Protein AF-A0A820N4T3-F1 (afdb_monomer_lite)

Radius of gyration: 15.87 Å; chains: 1; bounding box: 44×45×28 Å

Sequence (74 aa):
DKAIPNLEVIDDYRSEKKEILACQGKSFPFSFGDYVVKILMGGIDSWFDLLDEKKVLTDEYGRSNSRKSTNNNF

Secondary structure (DSSP, 8-state):
----TT--HHHHHHHHHHHHHHHH-TT----HHHHHHHHHHTTT-HHHHTTTTSPPPHHHHTTTTTTT------

Organism: NCBI:txid392033

Structure (mmCIF, N/CA/C/O backbone):
data_AF-A0A820N4T3-F1
#
_entry.id   AF-A0A820N4T3-F1
#
loop_
_atom_site.group_PDB
_atom_site.id
_atom_site.type_symbol
_atom_site.label_atom_id
_atom_site.label_alt_id
_atom_site.label_comp_id
_atom_site.label_asym_id
_atom_site.label_entity_id
_atom_site.label_seq_id
_atom_site.pdbx_PDB_ins_code
_atom_site.Cartn_x
_atom_site.Cartn_y
_atom_site.Cartn_z
_atom_site.occupancy
_atom_site.B_iso_or_equiv
_atom_site.auth_seq_id
_atom_site.auth_comp_id
_atom_site.auth_asym_id
_atom_site.auth_atom_id
_atom_site.pdbx_PDB_model_num
ATOM 1 N N . ASP A 1 1 ? 29.433 4.358 -8.049 1.00 47.38 1 ASP A N 1
ATOM 2 C CA . ASP A 1 1 ? 28.563 5.497 -8.358 1.00 47.38 1 ASP A CA 1
ATOM 3 C C . ASP A 1 1 ? 27.426 5.029 -9.260 1.00 47.38 1 ASP A C 1
ATOM 5 O O . ASP A 1 1 ? 27.692 4.624 -10.386 1.00 47.38 1 ASP A O 1
ATOM 9 N N . LYS A 1 2 ? 26.208 4.901 -8.720 1.00 51.19 2 LYS A N 1
ATOM 10 C CA . LYS A 1 2 ? 24.987 4.495 -9.451 1.00 51.19 2 LYS A CA 1
ATOM 11 C C . LYS A 1 2 ? 23.756 5.082 -8.748 1.00 51.19 2 LYS A C 1
ATOM 13 O O . LYS A 1 2 ? 22.906 4.345 -8.262 1.00 51.19 2 LYS A O 1
ATOM 18 N N . ALA A 1 3 ? 23.686 6.404 -8.640 1.00 54.47 3 ALA A N 1
ATOM 19 C CA . ALA A 1 3 ? 22.424 7.067 -8.341 1.00 54.47 3 ALA A CA 1
ATOM 20 C C . ALA A 1 3 ? 21.687 7.233 -9.675 1.00 54.47 3 ALA A C 1
ATOM 22 O O . ALA A 1 3 ? 22.080 8.055 -10.499 1.00 54.47 3 ALA A O 1
ATOM 23 N N . ILE A 1 4 ? 20.690 6.384 -9.932 1.00 61.16 4 ILE A N 1
ATOM 24 C CA . ILE A 1 4 ? 19.741 6.622 -11.022 1.00 61.16 4 ILE A CA 1
ATOM 25 C C . ILE A 1 4 ? 18.765 7.669 -10.477 1.00 61.16 4 ILE A C 1
ATOM 27 O O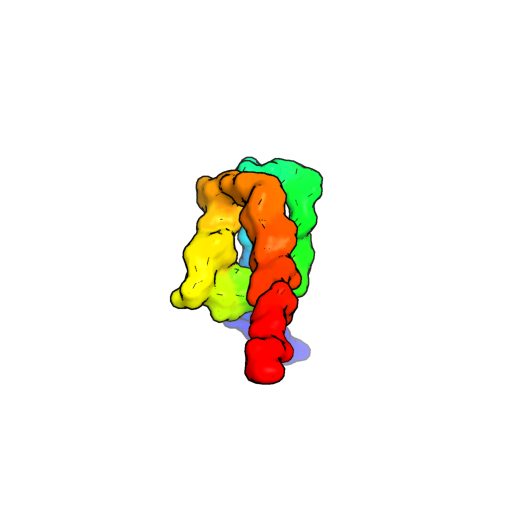 . ILE A 1 4 ? 18.029 7.348 -9.542 1.00 61.16 4 ILE A O 1
ATOM 31 N N . PRO A 1 5 ? 18.771 8.910 -10.990 1.00 51.50 5 PRO A N 1
ATOM 32 C CA . PRO A 1 5 ? 17.802 9.904 -10.560 1.00 51.50 5 PRO A CA 1
ATOM 33 C C . PRO A 1 5 ? 16.400 9.371 -10.877 1.00 51.50 5 PRO A C 1
ATOM 35 O O . PRO A 1 5 ? 16.136 8.972 -12.012 1.00 51.50 5 PRO A O 1
ATOM 38 N N . ASN A 1 6 ? 15.530 9.348 -9.864 1.00 55.53 6 ASN A N 1
ATOM 39 C CA . ASN A 1 6 ? 14.124 8.920 -9.926 1.00 55.53 6 ASN A CA 1
ATOM 40 C C . ASN A 1 6 ? 13.858 7.401 -9.889 1.00 55.53 6 ASN A C 1
ATOM 42 O O . ASN A 1 6 ? 12.755 6.977 -10.219 1.00 55.53 6 ASN A O 1
ATOM 46 N N . LEU A 1 7 ? 14.819 6.570 -9.468 1.00 57.59 7 LEU A N 1
ATOM 47 C CA . LEU A 1 7 ? 14.550 5.168 -9.104 1.00 57.59 7 LEU A CA 1
ATOM 48 C C . LEU A 1 7 ? 14.414 5.026 -7.578 1.00 57.59 7 LEU A C 1
ATOM 50 O O . LEU A 1 7 ? 15.101 4.222 -6.950 1.00 57.59 7 LEU A O 1
ATOM 54 N N . GLU A 1 8 ? 13.541 5.822 -6.963 1.00 67.94 8 GLU A N 1
ATOM 55 C CA . GLU A 1 8 ? 13.262 5.759 -5.521 1.00 67.94 8 GLU A CA 1
ATOM 56 C C . GLU A 1 8 ? 12.086 4.820 -5.226 1.00 67.94 8 GLU A C 1
ATOM 58 O O . GLU A 1 8 ? 11.183 5.131 -4.462 1.00 67.94 8 GLU A O 1
ATOM 63 N N . VAL A 1 9 ? 12.128 3.607 -5.787 1.00 70.50 9 VAL A N 1
ATOM 64 C CA . VAL A 1 9 ? 11.111 2.553 -5.570 1.00 70.50 9 VAL A CA 1
ATOM 65 C C . VAL A 1 9 ? 10.843 2.308 -4.075 1.00 70.50 9 VAL A C 1
ATOM 67 O O . VAL A 1 9 ? 9.757 1.891 -3.673 1.00 70.50 9 VAL A O 1
ATOM 70 N N . ILE A 1 10 ? 11.850 2.563 -3.236 1.00 76.19 10 ILE A N 1
ATOM 71 C CA . ILE A 1 10 ? 11.756 2.469 -1.779 1.00 76.19 10 ILE A CA 1
ATOM 72 C C . ILE A 1 10 ? 10.877 3.583 -1.198 1.00 76.19 10 ILE A C 1
ATOM 74 O O . ILE A 1 10 ? 10.114 3.316 -0.268 1.00 76.19 10 ILE A O 1
ATOM 78 N N . ASP A 1 11 ? 10.981 4.807 -1.708 1.00 81.50 11 ASP A N 1
ATOM 79 C CA . ASP A 1 11 ? 10.216 5.948 -1.208 1.00 81.50 11 ASP A CA 1
ATOM 80 C C . ASP A 1 11 ? 8.778 5.936 -1.736 1.00 81.50 11 ASP A C 1
ATOM 82 O O . ASP A 1 11 ? 7.859 6.237 -0.967 1.00 81.50 11 ASP A O 1
ATOM 86 N N . ASP A 1 12 ? 8.557 5.422 -2.950 1.00 86.69 12 ASP A N 1
ATOM 87 C CA . ASP A 1 12 ? 7.213 5.115 -3.454 1.00 86.69 12 ASP A CA 1
ATOM 88 C C . ASP A 1 12 ? 6.531 4.058 -2.571 1.00 86.69 12 ASP A C 1
ATOM 90 O O . ASP A 1 12 ? 5.438 4.283 -2.054 1.00 86.69 12 ASP A O 1
ATOM 94 N N . TYR A 1 13 ? 7.218 2.947 -2.269 1.00 90.75 13 TYR A N 1
ATOM 95 C CA . TYR A 1 13 ? 6.691 1.913 -1.368 1.00 90.75 13 TYR A CA 1
ATOM 96 C C . TYR A 1 13 ? 6.345 2.462 0.022 1.00 90.75 13 TYR A C 1
ATOM 98 O O . TYR A 1 13 ? 5.337 2.082 0.620 1.00 90.75 13 TYR A O 1
ATOM 106 N N . ARG A 1 14 ? 7.198 3.326 0.584 1.00 92.06 14 ARG A N 1
ATOM 107 C CA . ARG A 1 14 ? 6.965 3.910 1.913 1.00 92.06 14 ARG A CA 1
ATOM 108 C C . ARG A 1 14 ? 5.756 4.835 1.919 1.00 92.06 14 ARG A C 1
ATOM 110 O O . ARG A 1 14 ? 5.003 4.807 2.895 1.00 92.06 14 ARG A O 1
ATOM 117 N N . SER A 1 15 ? 5.599 5.635 0.869 1.00 93.25 15 SER A N 1
ATOM 118 C CA . SER A 1 15 ? 4.467 6.548 0.709 1.00 93.25 15 SER A CA 1
ATOM 119 C C . SER A 1 15 ? 3.171 5.756 0.560 1.00 93.25 15 SER A C 1
ATOM 121 O O . SER A 1 15 ? 2.273 5.906 1.386 1.00 93.25 15 SER A O 1
ATOM 123 N N . GLU A 1 16 ? 3.160 4.781 -0.347 1.00 93.06 16 GLU A N 1
ATOM 124 C CA . GLU A 1 16 ? 2.039 3.867 -0.578 1.00 93.06 16 GLU A CA 1
ATOM 125 C C . GLU A 1 16 ? 1.630 3.124 0.703 1.00 93.06 16 GLU A C 1
ATOM 127 O O . GLU A 1 16 ? 0.475 3.113 1.127 1.00 93.06 16 GLU A O 1
ATOM 132 N N . LYS A 1 17 ? 2.610 2.546 1.408 1.00 93.69 17 LYS A N 1
ATOM 133 C CA . LYS A 1 17 ? 2.362 1.851 2.674 1.00 93.69 17 LYS A CA 1
ATOM 134 C C . LYS A 1 17 ? 1.739 2.777 3.716 1.00 93.69 17 LYS A C 1
ATOM 136 O O . LYS A 1 17 ? 0.921 2.329 4.517 1.00 93.69 17 LYS A O 1
ATOM 141 N N . LYS A 1 18 ? 2.136 4.048 3.757 1.00 94.88 18 LYS A N 1
ATOM 142 C CA . LYS A 1 18 ? 1.580 5.019 4.703 1.00 94.88 18 LYS A CA 1
ATOM 143 C C . LYS A 1 18 ? 0.109 5.304 4.398 1.00 94.88 18 LYS A C 1
ATOM 145 O O . LYS A 1 18 ? -0.677 5.377 5.342 1.00 94.88 18 LYS A O 1
ATOM 150 N N . GLU A 1 19 ? -0.255 5.424 3.128 1.00 94.88 19 GLU A N 1
ATOM 151 C CA . GLU A 1 19 ? -1.631 5.663 2.677 1.00 94.88 19 GLU A CA 1
ATOM 152 C C . GLU A 1 19 ? -2.522 4.443 2.936 1.00 94.88 19 GLU A C 1
ATOM 154 O O . GLU A 1 19 ? -3.553 4.562 3.604 1.00 94.88 19 GLU A O 1
ATOM 159 N N . ILE A 1 20 ? -2.051 3.242 2.587 1.00 93.31 20 ILE A N 1
ATOM 160 C CA . ILE A 1 20 ? -2.742 1.983 2.902 1.00 93.31 20 ILE A CA 1
ATOM 161 C C . ILE A 1 20 ? -2.954 1.834 4.411 1.00 93.31 20 ILE A C 1
ATOM 163 O O . ILE A 1 20 ? -4.056 1.518 4.851 1.00 93.31 20 ILE A O 1
ATOM 167 N N . LEU A 1 21 ? -1.942 2.095 5.244 1.00 93.62 21 LEU A N 1
ATOM 168 C CA . LEU A 1 21 ? -2.102 2.009 6.701 1.00 93.62 21 LEU A CA 1
ATOM 169 C C . LEU A 1 21 ? -3.020 3.106 7.266 1.00 93.62 21 LEU A C 1
ATOM 171 O O . LEU A 1 21 ? -3.646 2.885 8.306 1.00 93.62 21 LEU A O 1
ATOM 175 N N . ALA A 1 22 ? -3.114 4.268 6.614 1.00 94.25 22 ALA A N 1
ATOM 176 C CA . ALA A 1 22 ? -4.062 5.317 6.985 1.00 94.25 22 ALA A CA 1
ATOM 177 C C . ALA A 1 22 ? -5.509 4.906 6.664 1.00 94.25 22 ALA A C 1
ATOM 179 O O . ALA A 1 22 ? -6.402 5.146 7.479 1.00 94.25 22 ALA A O 1
ATOM 180 N N . CYS A 1 23 ? -5.727 4.231 5.532 1.00 93.12 23 CYS A N 1
ATOM 181 C CA . CYS A 1 23 ? -7.036 3.745 5.103 1.00 93.12 23 CYS A CA 1
ATOM 182 C C . CYS A 1 23 ? -7.474 2.470 5.851 1.00 93.12 23 CYS A C 1
ATOM 184 O O . CYS A 1 23 ? -8.545 2.427 6.464 1.00 93.12 23 CYS A O 1
ATOM 186 N N . GLN A 1 24 ? -6.624 1.440 5.859 1.00 91.50 24 GLN A N 1
ATOM 187 C CA . GLN A 1 24 ? -6.916 0.107 6.400 1.00 91.50 24 GLN A CA 1
ATOM 188 C C . GLN A 1 24 ? -6.704 0.005 7.916 1.00 91.50 24 GLN A C 1
ATOM 190 O O . GLN A 1 24 ? -7.387 -0.762 8.598 1.00 91.50 24 GLN A O 1
ATOM 195 N N . GLY A 1 25 ? -5.774 0.792 8.460 1.00 91.81 25 GLY A N 1
ATOM 196 C CA . GLY A 1 25 ? -5.368 0.772 9.864 1.00 91.81 25 GLY A CA 1
ATOM 197 C C . GLY A 1 25 ? -3.946 0.240 10.081 1.00 91.81 25 GLY A C 1
ATOM 198 O O . GLY A 1 25 ? -3.398 -0.519 9.286 1.00 91.81 25 GLY A O 1
ATOM 199 N N . LYS A 1 26 ? -3.338 0.618 11.216 1.00 90.88 26 LYS A N 1
ATOM 200 C CA . LYS A 1 26 ? -1.911 0.380 11.525 1.00 90.88 26 LYS A CA 1
ATOM 201 C C . LYS A 1 26 ? -1.489 -1.093 11.588 1.00 90.88 26 LYS A C 1
ATOM 203 O O . LYS A 1 26 ? -0.303 -1.380 11.478 1.00 90.88 26 LYS A O 1
ATOM 208 N N . SER A 1 27 ? -2.431 -2.003 11.818 1.00 90.81 27 SER A N 1
ATOM 209 C CA . SER A 1 27 ? -2.188 -3.447 11.901 1.00 90.81 27 SER A CA 1
ATOM 210 C C . SER A 1 27 ? -2.437 -4.178 10.581 1.00 90.81 27 SER A C 1
ATOM 212 O O . SER A 1 27 ? -2.394 -5.406 10.562 1.00 90.81 27 SER A O 1
ATOM 214 N N . PHE A 1 28 ? -2.743 -3.460 9.497 1.00 91.50 28 PHE A N 1
ATOM 215 C CA . PHE A 1 28 ? -2.998 -4.081 8.205 1.00 91.50 28 PHE A CA 1
ATOM 216 C C . PHE A 1 28 ? -1.708 -4.707 7.640 1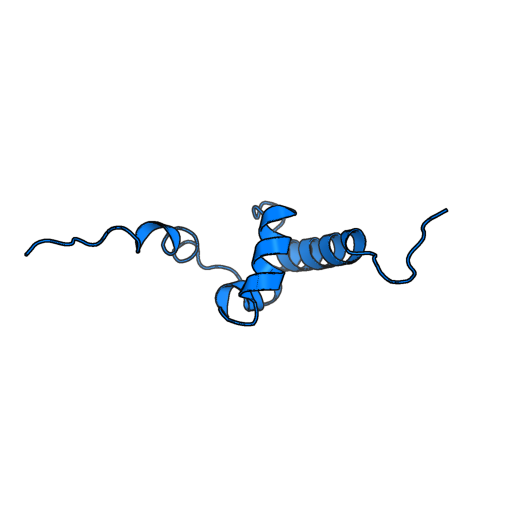.00 91.50 28 PHE A C 1
ATOM 218 O O . PHE A 1 28 ? -0.666 -4.039 7.602 1.00 91.50 28 PHE A O 1
ATOM 225 N N . PRO A 1 29 ? -1.739 -5.987 7.225 1.00 89.25 29 PRO A N 1
ATOM 226 C CA . PRO A 1 29 ? -0.570 -6.654 6.678 1.00 89.25 29 PRO A CA 1
ATOM 227 C C . PRO A 1 29 ? -0.279 -6.115 5.274 1.00 89.25 29 PRO A C 1
ATOM 229 O O . PRO A 1 29 ? -1.002 -6.397 4.326 1.00 89.25 29 PRO A O 1
ATOM 232 N N . PHE A 1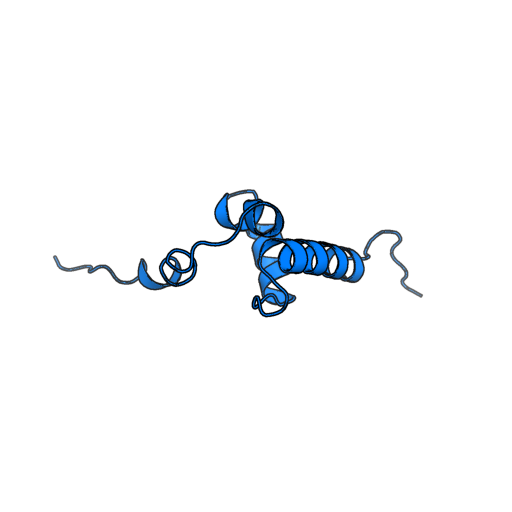 30 ? 0.792 -5.332 5.148 1.00 91.94 30 PHE A N 1
ATOM 233 C CA . PHE A 1 30 ? 1.276 -4.851 3.857 1.00 91.94 30 PHE A CA 1
ATOM 234 C C . PHE A 1 30 ? 2.807 -4.829 3.819 1.00 91.94 30 PHE A C 1
ATOM 236 O O . PHE A 1 30 ? 3.476 -4.119 4.591 1.00 91.94 30 PHE A O 1
ATOM 243 N N . SER A 1 31 ? 3.362 -5.653 2.936 1.00 92.31 31 SER A N 1
ATOM 244 C CA . SER A 1 31 ? 4.793 -5.851 2.731 1.00 92.31 31 SER A CA 1
ATOM 245 C C . SER A 1 31 ? 5.264 -5.292 1.387 1.00 92.31 31 SER A C 1
ATOM 247 O O . SER A 1 31 ? 4.474 -4.917 0.526 1.00 92.31 31 SER A O 1
ATOM 249 N N . PHE A 1 32 ? 6.582 -5.276 1.182 1.00 91.38 32 PHE A N 1
ATOM 250 C CA . PHE A 1 32 ? 7.158 -4.899 -0.109 1.00 91.38 32 PHE A CA 1
ATOM 251 C C . PHE A 1 32 ? 6.765 -5.880 -1.227 1.00 91.38 32 PHE A C 1
ATOM 253 O O . PHE A 1 32 ? 6.597 -5.473 -2.370 1.00 91.38 32 PHE A O 1
ATOM 260 N N . GLY A 1 33 ? 6.571 -7.163 -0.901 1.00 92.00 33 GLY A N 1
ATOM 261 C CA . GLY A 1 33 ? 6.063 -8.143 -1.862 1.00 92.00 33 GLY A CA 1
ATOM 262 C C . GLY A 1 33 ? 4.645 -7.805 -2.322 1.00 92.00 33 GLY A C 1
ATOM 263 O O . GLY 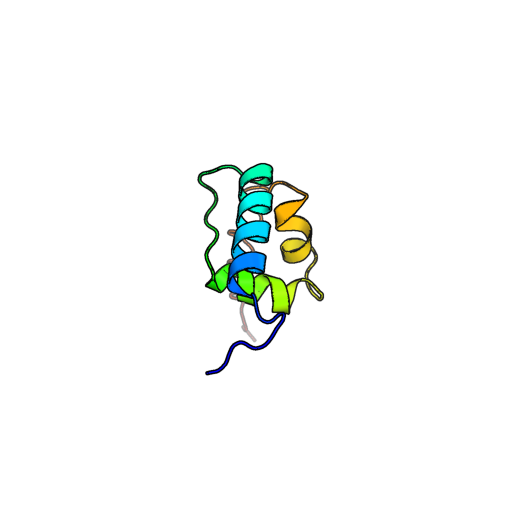A 1 33 ? 4.375 -7.828 -3.519 1.00 92.00 33 GLY A O 1
ATOM 264 N N . ASP A 1 34 ? 3.774 -7.406 -1.390 1.00 90.81 34 ASP A N 1
ATOM 265 C CA . ASP A 1 34 ? 2.403 -6.977 -1.704 1.00 90.81 34 ASP A CA 1
ATOM 266 C C . ASP A 1 34 ? 2.394 -5.716 -2.571 1.00 90.81 34 ASP A C 1
ATOM 268 O O . ASP A 1 34 ? 1.596 -5.614 -3.495 1.00 90.81 34 ASP A O 1
ATOM 272 N N . TYR A 1 35 ? 3.322 -4.789 -2.324 1.00 92.69 35 TYR A N 1
ATOM 273 C CA . TYR A 1 35 ? 3.512 -3.599 -3.151 1.00 92.69 35 TYR A CA 1
ATOM 274 C C . TYR A 1 35 ? 3.896 -3.935 -4.595 1.00 92.69 35 TYR A C 1
ATOM 276 O O . TYR A 1 35 ? 3.285 -3.421 -5.528 1.00 92.69 35 TYR A O 1
ATOM 284 N N . VAL A 1 36 ? 4.852 -4.848 -4.797 1.00 91.38 36 VAL A N 1
ATOM 285 C CA . VAL A 1 36 ? 5.220 -5.304 -6.148 1.00 91.38 36 VAL A CA 1
ATOM 286 C C . VAL A 1 36 ?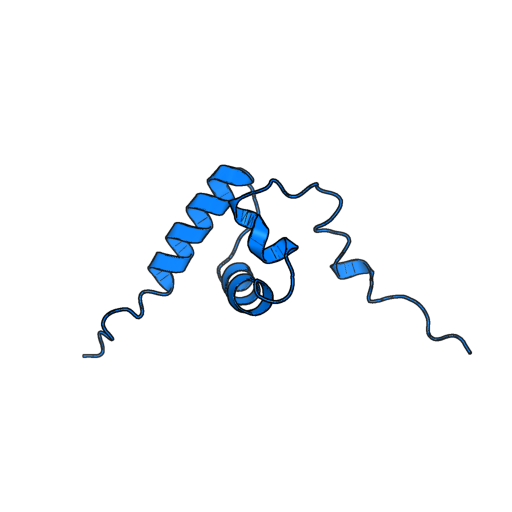 4.020 -5.947 -6.847 1.00 91.38 36 VAL A C 1
ATOM 288 O O . VAL A 1 36 ? 3.772 -5.667 -8.018 1.00 91.38 36 VAL A O 1
ATOM 291 N N . VAL A 1 37 ? 3.240 -6.769 -6.137 1.00 91.00 37 VAL A N 1
ATOM 292 C CA . VAL A 1 37 ? 2.013 -7.360 -6.693 1.00 91.00 37 VAL A CA 1
ATOM 293 C C . VAL A 1 37 ? 0.982 -6.280 -7.017 1.00 91.00 37 VAL A C 1
ATOM 295 O O . VAL A 1 37 ? 0.418 -6.321 -8.106 1.00 91.00 37 VAL A O 1
ATOM 298 N N . LYS A 1 38 ? 0.774 -5.290 -6.138 1.00 87.56 38 LYS A N 1
ATOM 299 C CA . LYS A 1 38 ? -0.136 -4.160 -6.374 1.00 87.56 38 LYS A CA 1
ATOM 300 C C . LYS A 1 38 ? 0.252 -3.382 -7.633 1.00 87.56 38 LYS A C 1
ATOM 302 O O . LYS A 1 38 ? -0.620 -3.151 -8.458 1.00 87.56 38 LYS A O 1
ATOM 307 N N . ILE A 1 39 ? 1.530 -3.053 -7.840 1.00 90.69 39 ILE A N 1
ATOM 308 C CA . ILE A 1 39 ? 1.982 -2.345 -9.056 1.00 90.69 39 ILE A CA 1
ATOM 309 C C . ILE A 1 39 ? 1.671 -3.150 -10.324 1.00 90.69 39 ILE A C 1
ATOM 311 O O . ILE A 1 39 ? 1.257 -2.589 -11.336 1.00 90.69 39 ILE A O 1
ATOM 315 N N . LEU A 1 40 ? 1.874 -4.469 -10.284 1.00 90.75 40 LEU A N 1
ATOM 316 C CA . LEU A 1 40 ? 1.647 -5.335 -11.443 1.00 90.75 40 LEU A CA 1
ATOM 317 C C . LEU A 1 40 ? 0.156 -5.601 -11.698 1.00 90.75 40 LEU A C 1
ATOM 319 O O . LEU A 1 40 ? -0.251 -5.729 -12.851 1.00 90.75 40 LEU A O 1
ATOM 323 N N . MET A 1 41 ? -0.647 -5.703 -10.636 1.00 88.81 41 MET A N 1
ATOM 324 C CA . MET A 1 41 ? -2.060 -6.085 -10.704 1.00 88.81 41 MET A CA 1
ATOM 325 C C . MET A 1 41 ? -3.026 -4.900 -10.714 1.00 88.81 41 MET A C 1
ATOM 327 O O . MET A 1 41 ? -4.151 -5.080 -11.164 1.00 88.81 41 MET A O 1
ATOM 331 N N . GLY A 1 42 ? -2.627 -3.709 -10.263 1.00 83.19 42 GLY A N 1
ATOM 332 C CA . GLY A 1 42 ? -3.522 -2.555 -10.098 1.00 83.19 42 GLY A CA 1
ATOM 333 C C . GLY A 1 42 ? -4.212 -2.128 -11.395 1.00 83.19 42 GLY A C 1
ATOM 334 O O . GLY A 1 42 ? -5.394 -1.811 -11.392 1.00 83.19 42 GLY A O 1
ATOM 335 N N . GLY A 1 43 ? -3.529 -2.249 -12.538 1.00 84.75 43 GLY A N 1
ATOM 336 C CA . GLY A 1 43 ? -4.133 -1.976 -13.849 1.00 84.75 43 GLY A CA 1
ATOM 337 C C . GLY A 1 43 ? -5.132 -3.034 -14.342 1.00 84.75 43 GLY A C 1
ATOM 338 O O . GLY A 1 43 ? -5.778 -2.827 -15.367 1.00 84.75 43 GLY A O 1
ATOM 339 N N . ILE A 1 44 ? -5.237 -4.179 -13.662 1.00 87.50 44 ILE A N 1
ATOM 340 C CA . ILE A 1 44 ? -6.048 -5.338 -14.074 1.00 87.50 44 ILE A CA 1
ATOM 341 C C . ILE A 1 44 ? -7.158 -5.620 -13.056 1.00 87.50 44 ILE A C 1
ATOM 343 O O . ILE A 1 44 ? -8.264 -6.001 -13.440 1.00 87.50 44 ILE A O 1
ATOM 347 N N . ASP A 1 45 ? -6.870 -5.453 -11.768 1.00 84.06 45 ASP A N 1
ATOM 348 C CA . ASP A 1 45 ? -7.763 -5.782 -10.667 1.00 84.06 45 ASP A CA 1
ATOM 349 C C . ASP A 1 45 ? -7.969 -4.564 -9.762 1.00 84.06 45 ASP A C 1
ATOM 351 O O . ASP A 1 45 ? -7.086 -4.150 -9.005 1.00 84.06 45 ASP A O 1
ATOM 355 N N . SER A 1 46 ? -9.191 -4.033 -9.812 1.00 86.06 46 SER A N 1
ATOM 356 C CA . SER A 1 46 ? -9.632 -2.887 -9.017 1.00 86.06 46 SER A CA 1
ATOM 357 C C . SER A 1 46 ? -9.492 -3.097 -7.510 1.00 86.06 46 SER A C 1
ATOM 359 O O . SER A 1 46 ? -9.443 -2.127 -6.766 1.00 86.06 46 SER A O 1
ATOM 361 N N . TRP A 1 47 ? -9.444 -4.342 -7.026 1.00 87.06 47 TRP A N 1
ATOM 362 C CA . TRP A 1 47 ? -9.224 -4.590 -5.605 1.00 87.06 47 TRP A CA 1
ATOM 363 C C . TRP A 1 47 ? -7.838 -4.105 -5.161 1.00 87.06 47 TRP A C 1
ATOM 365 O O . TRP A 1 47 ? -7.718 -3.488 -4.104 1.00 87.06 47 TRP A O 1
ATOM 375 N N . PHE A 1 48 ? -6.805 -4.339 -5.980 1.00 87.00 48 PHE A N 1
ATOM 376 C CA . PHE A 1 48 ? -5.452 -3.862 -5.688 1.00 87.00 48 PHE A CA 1
ATOM 377 C C . PHE A 1 48 ? -5.349 -2.344 -5.809 1.00 87.00 48 PHE A C 1
ATOM 379 O O . PHE A 1 48 ? -4.703 -1.718 -4.972 1.00 87.00 48 PHE A O 1
ATOM 386 N N . ASP A 1 49 ? -6.001 -1.773 -6.820 1.00 87.00 49 ASP A N 1
ATOM 387 C CA . ASP A 1 49 ? -6.057 -0.328 -7.054 1.00 87.00 49 ASP A CA 1
ATOM 388 C C . ASP A 1 49 ? -6.683 0.416 -5.863 1.00 87.00 49 ASP A C 1
ATOM 390 O O . ASP A 1 49 ? -6.127 1.383 -5.371 1.00 87.00 49 ASP A O 1
ATOM 394 N N . LEU A 1 50 ? -7.768 -0.116 -5.292 1.00 89.44 50 LEU A N 1
ATOM 395 C CA . LEU A 1 50 ? -8.543 0.547 -4.235 1.00 89.44 50 LEU A CA 1
ATOM 396 C C . LEU A 1 50 ? -7.986 0.371 -2.806 1.00 89.44 50 LEU A C 1
ATOM 398 O O . LEU A 1 50 ? -8.624 0.821 -1.851 1.00 89.44 50 LEU A O 1
ATOM 402 N N . LEU A 1 51 ? -6.843 -0.299 -2.622 1.00 88.50 51 LEU A N 1
ATOM 403 C CA . LEU A 1 51 ? -6.292 -0.648 -1.297 1.00 88.50 51 LEU A CA 1
ATOM 404 C C . LEU A 1 51 ? -5.977 0.562 -0.399 1.00 88.50 51 LEU A C 1
ATOM 406 O O . LEU A 1 51 ? -6.023 0.448 0.827 1.00 88.50 51 LEU A O 1
ATOM 410 N N . ASP A 1 52 ? -5.634 1.702 -0.980 1.00 89.19 52 ASP A N 1
ATOM 411 C CA . ASP A 1 52 ? -5.337 2.962 -0.291 1.00 89.19 52 ASP A CA 1
ATOM 412 C C . ASP A 1 52 ? -6.571 3.875 -0.184 1.00 89.19 52 ASP A C 1
ATOM 414 O O . ASP A 1 52 ? -6.629 4.736 0.692 1.00 89.19 52 ASP A O 1
ATOM 418 N N . GLU A 1 53 ? -7.621 3.616 -0.966 1.00 88.44 53 GLU A N 1
ATOM 419 C CA . GLU A 1 53 ? -8.838 4.436 -0.996 1.00 88.44 53 GLU A CA 1
ATOM 420 C C . GLU A 1 53 ? -10.002 3.857 -0.180 1.00 88.44 53 GLU A C 1
ATOM 422 O O . GLU A 1 53 ? -10.821 4.599 0.372 1.00 88.44 53 GLU A O 1
ATOM 427 N N . LYS A 1 54 ? -10.121 2.523 -0.111 1.00 90.00 54 LYS A N 1
ATOM 428 C CA . LYS A 1 54 ? -11.282 1.836 0.474 1.00 90.00 54 LYS A CA 1
ATOM 429 C C . LYS A 1 54 ? -10.867 0.715 1.406 1.00 90.00 54 LYS A C 1
ATOM 431 O O . LYS A 1 54 ? -10.058 -0.140 1.061 1.00 90.00 54 LYS A O 1
ATOM 436 N N . LYS A 1 55 ? -11.510 0.654 2.575 1.00 86.06 55 LYS A N 1
ATOM 437 C CA . LYS A 1 55 ? -11.308 -0.447 3.520 1.00 86.06 55 LYS A CA 1
ATOM 438 C C . LYS A 1 55 ? -11.666 -1.787 2.891 1.00 86.06 55 LYS A C 1
ATOM 440 O O . LYS A 1 55 ? -12.779 -1.963 2.398 1.00 86.06 55 LYS A O 1
ATOM 445 N N . VAL A 1 56 ? -10.741 -2.735 2.989 1.00 83.69 56 VAL A N 1
ATOM 446 C CA . VAL A 1 56 ? -10.979 -4.121 2.602 1.00 83.69 56 VAL A CA 1
ATOM 447 C C . VAL A 1 56 ? -12.000 -4.701 3.571 1.00 83.69 56 VAL A C 1
ATOM 449 O O . VAL A 1 56 ? -11.764 -4.780 4.779 1.00 83.69 56 VAL A O 1
ATOM 452 N N . LEU A 1 57 ? -13.150 -5.110 3.044 1.00 77.62 57 LEU A N 1
ATOM 453 C CA . LEU A 1 57 ? -14.089 -5.916 3.807 1.00 77.62 57 LEU A CA 1
ATOM 454 C C . LEU A 1 57 ? -13.428 -7.286 4.009 1.00 77.62 57 LEU A C 1
ATOM 456 O O . LEU A 1 57 ? -12.944 -7.901 3.057 1.00 77.62 57 LEU A O 1
ATOM 460 N N . THR A 1 58 ? -13.355 -7.738 5.260 1.00 60.91 58 THR A N 1
ATOM 461 C CA . THR A 1 58 ? -12.630 -8.937 5.736 1.00 60.91 58 THR A CA 1
ATOM 462 C C . THR A 1 58 ? -12.905 -10.220 4.946 1.00 60.91 58 THR A C 1
ATOM 464 O O . THR A 1 58 ? -12.129 -11.172 4.993 1.00 60.91 58 THR A O 1
ATOM 467 N N . ASP A 1 59 ? -13.984 -10.229 4.181 1.00 56.00 59 ASP A N 1
ATOM 468 C CA . ASP A 1 59 ? -14.531 -11.373 3.479 1.00 56.00 59 ASP A CA 1
ATOM 469 C C . ASP A 1 59 ? -13.930 -11.524 2.066 1.00 56.00 59 ASP A C 1
ATOM 471 O O . ASP A 1 59 ? -14.141 -12.546 1.411 1.00 56.00 59 ASP A O 1
ATOM 475 N N . GLU A 1 60 ? -13.187 -10.523 1.576 1.00 56.31 60 GLU A N 1
ATOM 476 C CA . GLU A 1 60 ? -12.654 -10.487 0.206 1.00 56.31 60 GLU A CA 1
ATOM 477 C C . GLU A 1 60 ? -11.195 -10.960 0.119 1.00 56.31 60 GLU A C 1
ATOM 479 O O . GLU A 1 60 ? -10.868 -11.773 -0.750 1.00 56.31 60 GLU A O 1
ATOM 484 N N . TYR A 1 61 ? -10.335 -10.560 1.066 1.00 56.00 61 TYR A N 1
ATOM 485 C CA . TYR A 1 61 ? -8.908 -10.929 1.069 1.00 56.00 61 TYR A CA 1
ATOM 486 C C . TYR A 1 61 ? -8.677 -12.438 1.260 1.00 56.00 61 TYR A C 1
ATOM 488 O O . TYR A 1 61 ? -7.800 -13.028 0.636 1.00 56.00 61 TYR A O 1
ATOM 496 N N . GLY A 1 62 ? -9.507 -13.099 2.075 1.00 52.53 62 GLY A N 1
ATOM 497 C CA . GLY A 1 62 ? -9.447 -14.555 2.263 1.00 52.53 62 GLY A CA 1
ATOM 498 C C . GLY A 1 62 ? -10.058 -15.365 1.111 1.00 52.53 62 GLY A C 1
ATOM 499 O O . GLY A 1 62 ? -9.804 -16.565 0.990 1.00 52.53 62 GLY A O 1
ATOM 500 N N . ARG A 1 63 ? -10.869 -14.737 0.250 1.00 50.84 63 ARG A N 1
ATOM 501 C CA . ARG A 1 63 ? -11.666 -15.429 -0.778 1.00 50.84 63 ARG A CA 1
ATOM 502 C C . ARG A 1 63 ? -10.950 -15.534 -2.121 1.00 50.84 63 ARG A C 1
ATOM 504 O O . ARG A 1 63 ? -11.187 -16.500 -2.851 1.00 50.84 63 ARG A O 1
ATOM 511 N N . SER A 1 64 ? -10.054 -14.597 -2.432 1.00 51.81 64 SER A N 1
ATOM 512 C CA . SER A 1 64 ? -9.245 -14.602 -3.661 1.00 51.81 64 SER A CA 1
ATOM 513 C C . SER A 1 64 ? -8.344 -15.844 -3.769 1.00 51.81 64 SER A C 1
ATOM 515 O O . SER A 1 64 ? -8.208 -16.402 -4.857 1.00 51.81 64 SER A O 1
ATOM 517 N N . ASN A 1 65 ? -7.850 -16.375 -2.644 1.00 47.66 65 ASN A N 1
ATOM 518 C CA . ASN A 1 65 ? -7.043 -17.604 -2.612 1.00 47.66 65 ASN A CA 1
ATOM 519 C C . ASN A 1 65 ? -7.849 -18.917 -2.615 1.00 47.66 65 ASN A C 1
ATOM 521 O O . ASN A 1 65 ? -7.273 -19.981 -2.833 1.00 47.66 65 ASN A O 1
ATOM 525 N N . SER A 1 66 ? -9.172 -18.881 -2.414 1.00 47.25 66 SER A N 1
ATOM 526 C CA . SER A 1 66 ? -10.002 -20.098 -2.353 1.00 47.25 66 SER A CA 1
ATOM 527 C C . SER A 1 66 ? -10.632 -20.477 -3.706 1.00 47.25 66 SER A C 1
ATOM 529 O O . SER A 1 66 ? -10.988 -21.631 -3.933 1.00 47.25 66 SER A O 1
ATOM 531 N N . ARG A 1 67 ? -10.696 -19.546 -4.672 1.00 47.44 67 ARG A N 1
ATOM 532 C CA . ARG A 1 67 ? -11.317 -19.787 -5.994 1.00 47.44 67 ARG A CA 1
ATOM 533 C C . ARG A 1 67 ? -10.480 -20.615 -6.984 1.00 47.44 67 ARG A C 1
ATOM 535 O O . ARG A 1 67 ? -10.948 -20.853 -8.091 1.00 47.44 67 ARG A O 1
ATOM 542 N N . LYS A 1 68 ? -9.285 -21.099 -6.616 1.00 49.53 68 LYS A N 1
ATOM 543 C CA . LYS A 1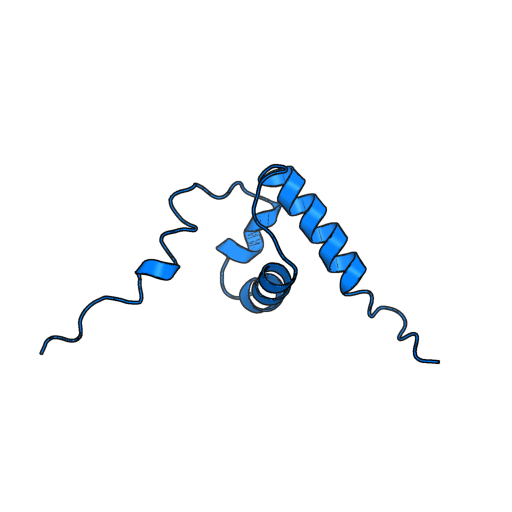 68 ? -8.499 -22.035 -7.457 1.00 49.53 68 LYS A CA 1
ATOM 544 C C . LYS A 1 68 ? -8.749 -23.522 -7.172 1.00 49.53 68 LYS A C 1
ATOM 546 O O . LYS A 1 68 ? -8.113 -24.358 -7.804 1.00 49.53 68 LYS A O 1
ATOM 551 N N . SER A 1 69 ? -9.691 -23.870 -6.293 1.00 47.22 69 SER A N 1
ATOM 552 C CA . SER A 1 69 ? -10.126 -25.260 -6.106 1.00 47.22 69 SER A CA 1
ATOM 553 C C . SER A 1 69 ? -11.612 -25.403 -6.428 1.00 47.22 69 SER A C 1
ATOM 555 O O . SER A 1 69 ? -12.477 -25.357 -5.558 1.00 47.22 69 SER A O 1
ATOM 557 N N . THR A 1 70 ? -11.945 -25.533 -7.709 1.00 45.56 70 THR A N 1
ATOM 558 C CA . THR A 1 70 ? -13.237 -26.099 -8.112 1.00 45.56 70 THR A CA 1
ATOM 559 C C . THR A 1 70 ? -13.011 -27.043 -9.287 1.00 45.56 70 THR A C 1
ATOM 561 O O . THR A 1 70 ? -12.921 -26.624 -10.432 1.00 45.56 70 THR A O 1
ATOM 564 N N . ASN A 1 71 ? -12.846 -28.317 -8.918 1.00 45.16 71 ASN A N 1
ATOM 565 C CA . ASN A 1 71 ? -13.276 -29.536 -9.604 1.00 45.16 71 ASN A CA 1
ATOM 566 C C . ASN A 1 71 ? -13.236 -29.570 -11.141 1.00 45.16 71 ASN A C 1
ATOM 568 O O . ASN A 1 71 ? -14.200 -29.208 -11.809 1.00 45.16 71 ASN A O 1
ATOM 572 N N . ASN A 1 72 ? -12.199 -30.225 -11.667 1.00 50.44 72 ASN A N 1
ATOM 573 C CA . ASN A 1 72 ? -12.363 -31.100 -12.824 1.00 50.44 72 ASN A CA 1
ATOM 574 C C . ASN A 1 72 ? -12.946 -32.432 -12.333 1.00 50.44 72 ASN A C 1
ATOM 576 O O . ASN A 1 72 ? -12.201 -33.230 -11.775 1.00 50.44 72 ASN A O 1
ATOM 580 N N . ASN A 1 73 ? -14.238 -32.671 -12.552 1.00 42.12 73 ASN A N 1
ATOM 581 C CA . ASN A 1 73 ? -14.810 -34.020 -12.573 1.00 42.12 73 ASN A CA 1
ATOM 582 C C . ASN A 1 73 ? -15.665 -34.141 -13.843 1.00 42.12 73 ASN A C 1
ATOM 584 O O . ASN A 1 73 ? -16.772 -33.604 -13.894 1.00 42.12 73 ASN A O 1
ATOM 588 N N . PHE A 1 74 ? -15.092 -34.796 -14.858 1.00 46.28 74 PHE A N 1
ATOM 589 C CA . PHE A 1 74 ? -15.827 -35.477 -15.926 1.00 46.28 74 PHE A CA 1
ATOM 590 C C . PHE A 1 74 ? -16.227 -36.870 -15.440 1.00 46.28 74 PHE A C 1
ATOM 592 O O . PHE A 1 74 ? -15.441 -37.449 -14.652 1.00 46.28 74 PHE A O 1
#

Foldseek 3Di:
DDDPPPPPLVVVLVVQVVLLCVAAHVPDDDDPVLVVVLVVCVVPDVVSVCSSPHHDDPVPVVVVVVVVDDDDDD

pLDDT: mean 76.46, std 18.24, range [42.12, 94.88]